Protein AF-X6HHP4-F1 (afdb_monomer_lite)

Sequence (96 aa):
MGKHFRDEEIEEFLKAYVARFPDAVERMEHVMLNPFDDNDELMSQNFREIYQVAQSMEFFAAYAAHEPSAIHDLVRDVARRVSDGLGPMGSRKIKS

Secondary structure (DSSP, 8-state):
----S-HHHHHHHHHHHHHH-TTHHHHHHHHHH-TTS--HHHHHHHHHHHHHHHTT-HHHHHHHTT-TTHHHHHHHHHHHHHHHHT--GGG-----

Foldseek 3Di:
DDQDDDPVLLVVLVVQLCVVPVCLLVLLVVCVVCVVDPCVVSVVVNLVSSVVSLVVDPVLVVVVVPDVCSSVSSVVNNSVVSVVVVPPPPPDDDPD

Radius of gyration: 14.03 Å; chains: 1; bounding box: 32×24×39 Å

Structure (mmCIF, N/CA/C/O backbone):
data_AF-X6HHP4-F1
#
_entry.id   AF-X6HHP4-F1
#
loop_
_atom_site.group_PDB
_atom_site.id
_atom_site.type_symbol
_atom_site.label_atom_id
_atom_site.label_alt_id
_atom_site.label_comp_id
_atom_site.label_asym_id
_atom_site.label_entity_id
_atom_site.label_seq_id
_atom_site.pdbx_PDB_ins_code
_atom_site.Cartn_x
_atom_site.Cartn_y
_atom_site.Cartn_z
_atom_site.occupancy
_atom_site.B_iso_or_equiv
_atom_site.auth_seq_id
_atom_site.auth_comp_id
_atom_site.auth_asym_id
_atom_site.auth_atom_id
_atom_site.pdbx_PDB_model_num
ATOM 1 N N . MET A 1 1 ? -16.421 -6.790 -9.234 1.00 54.84 1 MET A N 1
ATOM 2 C CA . MET A 1 1 ? -16.268 -6.732 -7.763 1.00 54.84 1 MET A CA 1
ATOM 3 C C . MET A 1 1 ? -16.130 -5.273 -7.374 1.00 54.84 1 MET A C 1
ATOM 5 O O . MET A 1 1 ? -15.492 -4.542 -8.121 1.00 54.84 1 MET A O 1
ATOM 9 N N . GLY A 1 2 ? -16.828 -4.845 -6.320 1.00 75.75 2 GLY A N 1
ATOM 10 C CA . GLY A 1 2 ? -16.926 -3.438 -5.922 1.00 75.75 2 GLY A CA 1
ATOM 11 C C . GLY A 1 2 ? -15.658 -2.900 -5.259 1.00 75.75 2 GLY A C 1
ATOM 12 O O . GLY A 1 2 ? -14.752 -3.659 -4.926 1.00 75.75 2 GLY A O 1
ATOM 13 N N . LYS A 1 3 ? -15.624 -1.578 -5.108 1.00 84.06 3 LYS A N 1
ATOM 14 C CA . LYS A 1 3 ? -14.661 -0.816 -4.308 1.00 84.06 3 LYS A CA 1
ATOM 15 C C . LYS A 1 3 ? -15.090 -0.860 -2.834 1.00 84.06 3 LYS A C 1
ATOM 17 O O . LYS A 1 3 ? -16.282 -0.704 -2.579 1.00 84.06 3 LYS A O 1
ATOM 22 N N . HIS A 1 4 ? -14.156 -1.072 -1.907 1.00 94.69 4 HIS A N 1
ATOM 23 C CA . HIS A 1 4 ? -14.430 -1.269 -0.473 1.00 94.69 4 HIS A CA 1
ATOM 24 C C . HIS A 1 4 ? -14.135 -0.001 0.336 1.00 94.69 4 HIS A C 1
ATOM 26 O O . HIS A 1 4 ? -14.906 0.355 1.221 1.00 94.69 4 HIS A O 1
ATOM 32 N N . PHE A 1 5 ? -13.068 0.717 -0.020 1.00 95.62 5 PHE A N 1
ATOM 33 C CA . PHE A 1 5 ? -12.664 1.974 0.618 1.00 95.62 5 PHE A CA 1
ATOM 34 C C . PHE A 1 5 ? -12.965 3.184 -0.273 1.00 95.62 5 PHE A C 1
ATOM 36 O O . PHE A 1 5 ? -13.082 3.069 -1.495 1.00 95.62 5 PHE A O 1
ATOM 43 N N . ARG A 1 6 ? -13.086 4.377 0.311 1.00 96.12 6 ARG A N 1
ATOM 44 C CA . ARG A 1 6 ? -13.249 5.641 -0.430 1.00 96.12 6 ARG A CA 1
ATOM 45 C C . ARG A 1 6 ? -11.949 6.030 -1.141 1.00 96.12 6 ARG A C 1
ATOM 47 O O . ARG A 1 6 ? -10.880 5.539 -0.796 1.00 96.12 6 ARG A O 1
ATOM 54 N N . ASP A 1 7 ? -12.026 6.886 -2.167 1.00 93.75 7 ASP A N 1
ATOM 55 C CA . ASP A 1 7 ? -10.808 7.260 -2.920 1.00 93.75 7 ASP A CA 1
ATOM 56 C C . ASP A 1 7 ? -9.853 8.036 -2.016 1.00 93.75 7 ASP A C 1
ATOM 58 O O . ASP A 1 7 ? -8.653 7.786 -2.029 1.00 93.75 7 ASP A O 1
ATOM 62 N N . GLU A 1 8 ? -10.401 8.896 -1.162 1.00 95.62 8 GLU A N 1
ATOM 63 C CA . GLU A 1 8 ? -9.649 9.694 -0.202 1.00 95.62 8 GLU A CA 1
ATOM 64 C C . GLU A 1 8 ? -8.915 8.817 0.822 1.00 95.62 8 GLU A C 1
ATOM 66 O O . GLU A 1 8 ? -7.773 9.111 1.162 1.00 9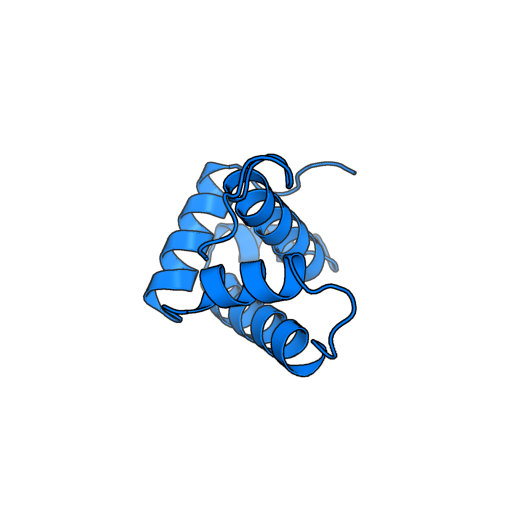5.62 8 GLU A O 1
ATOM 71 N N . GLU A 1 9 ? -9.526 7.713 1.266 1.00 97.19 9 GLU A N 1
ATOM 72 C CA . GLU A 1 9 ? -8.911 6.753 2.198 1.00 97.19 9 GLU A CA 1
ATOM 73 C C . GLU A 1 9 ? -7.751 6.002 1.542 1.00 97.19 9 GLU A C 1
ATOM 75 O O . GLU A 1 9 ? -6.695 5.827 2.148 1.00 97.19 9 GLU A O 1
ATOM 80 N N . ILE A 1 10 ? -7.914 5.602 0.278 1.00 97.06 10 ILE A N 1
ATOM 81 C CA . ILE A 1 10 ? -6.839 4.962 -0.486 1.00 97.06 10 ILE A CA 1
ATOM 82 C C . ILE A 1 10 ? -5.709 5.953 -0.789 1.00 97.06 10 ILE A C 1
ATOM 84 O O . ILE A 1 10 ? -4.538 5.579 -0.747 1.00 97.06 10 ILE A O 1
ATOM 88 N N . GLU A 1 11 ? -6.017 7.219 -1.063 1.00 95.00 11 GLU A N 1
ATOM 89 C CA . GLU A 1 11 ? -4.998 8.253 -1.260 1.00 95.00 11 GLU A CA 1
ATOM 90 C C . GLU A 1 11 ? -4.245 8.589 0.028 1.00 95.00 11 GLU A C 1
ATOM 92 O O . GLU A 1 11 ? -3.026 8.769 -0.002 1.00 95.00 11 GLU A O 1
ATOM 97 N N . GLU A 1 12 ? -4.943 8.658 1.161 1.00 96.88 12 GLU A N 1
ATOM 98 C CA . GLU A 1 12 ? -4.328 8.813 2.477 1.00 96.88 12 GLU A CA 1
ATOM 99 C C . GLU A 1 12 ? -3.415 7.625 2.796 1.00 96.88 12 GLU A C 1
ATOM 101 O O . GLU A 1 12 ? -2.254 7.818 3.171 1.00 96.88 12 GLU A O 1
ATOM 106 N N . PHE A 1 13 ? -3.899 6.403 2.555 1.00 97.88 13 PHE A N 1
ATOM 107 C CA . PHE A 1 13 ? -3.114 5.184 2.706 1.00 97.88 13 PHE A CA 1
ATOM 108 C C . PHE A 1 13 ? -1.849 5.214 1.852 1.00 97.88 13 PHE A C 1
ATOM 110 O O . PHE A 1 13 ? -0.758 4.995 2.368 1.00 97.88 13 PHE A O 1
ATOM 117 N N . LEU A 1 14 ? -1.964 5.515 0.555 1.00 96.12 14 LEU A N 1
ATOM 118 C CA . LEU A 1 14 ? -0.825 5.547 -0.364 1.00 96.12 14 LEU A CA 1
ATOM 119 C C . LEU A 1 14 ? 0.217 6.594 0.048 1.00 96.12 14 LEU A C 1
ATOM 121 O O . LEU A 1 14 ? 1.413 6.322 -0.033 1.00 96.12 14 LEU A O 1
ATOM 125 N N . LYS A 1 15 ? -0.212 7.763 0.543 1.00 96.25 15 LYS A N 1
ATOM 126 C CA . LYS A 1 15 ? 0.705 8.776 1.091 1.00 96.25 15 LYS A CA 1
ATOM 127 C C . LYS A 1 15 ? 1.476 8.239 2.294 1.00 96.25 15 LYS A C 1
ATOM 129 O O . LYS A 1 15 ? 2.696 8.381 2.337 1.00 96.25 15 LYS A O 1
ATOM 134 N N . ALA A 1 16 ? 0.788 7.606 3.245 1.00 97.38 16 ALA A N 1
ATOM 135 C CA . ALA A 1 16 ? 1.432 6.985 4.402 1.00 97.38 16 ALA A CA 1
ATOM 136 C C . ALA A 1 16 ? 2.355 5.830 3.985 1.00 97.38 16 ALA A C 1
ATOM 138 O O . ALA A 1 16 ? 3.445 5.669 4.540 1.00 97.38 16 ALA A O 1
ATOM 139 N N . TYR A 1 17 ? 1.944 5.061 2.975 1.00 97.19 17 TYR A N 1
ATOM 140 C CA . TYR A 1 17 ? 2.693 3.920 2.481 1.00 97.19 17 TYR A CA 1
ATOM 141 C C . TYR A 1 17 ? 4.022 4.360 1.856 1.00 97.19 17 TYR A C 1
ATOM 143 O O . TYR A 1 17 ? 5.076 3.906 2.298 1.00 97.19 17 TYR A O 1
ATOM 151 N N . VAL A 1 18 ? 3.994 5.324 0.932 1.00 96.19 18 VAL A N 1
ATOM 152 C CA . VAL A 1 18 ? 5.203 5.871 0.290 1.00 96.19 18 VAL A CA 1
ATOM 153 C C . VAL A 1 18 ? 6.086 6.629 1.280 1.00 96.19 18 VAL A C 1
ATOM 155 O O . VAL A 1 18 ? 7.309 6.548 1.198 1.00 96.19 18 VAL A O 1
ATOM 158 N N . ALA A 1 19 ? 5.501 7.334 2.254 1.00 96.44 19 ALA A N 1
ATOM 159 C CA . ALA A 1 19 ? 6.284 8.019 3.282 1.00 96.44 19 ALA A CA 1
ATOM 160 C C . ALA A 1 19 ? 7.140 7.048 4.114 1.00 96.44 19 ALA A C 1
ATOM 162 O O . ALA A 1 19 ? 8.230 7.411 4.555 1.00 96.44 19 ALA A O 1
ATOM 163 N N . ARG A 1 20 ? 6.654 5.818 4.328 1.00 97.44 20 ARG A N 1
ATOM 164 C CA . ARG A 1 20 ? 7.368 4.779 5.079 1.00 97.44 20 ARG A CA 1
ATOM 165 C C . ARG A 1 20 ? 8.249 3.894 4.193 1.00 97.44 20 ARG A C 1
ATOM 167 O O . ARG A 1 20 ? 9.317 3.483 4.639 1.00 97.44 20 ARG A O 1
ATOM 174 N N . PHE A 1 21 ? 7.812 3.620 2.968 1.00 96.94 21 PHE A N 1
ATOM 175 C CA . PHE A 1 21 ? 8.477 2.753 1.996 1.00 96.94 21 PHE A CA 1
ATOM 176 C C . PHE A 1 21 ? 8.529 3.468 0.635 1.00 96.94 21 PHE A C 1
ATOM 178 O O . PHE A 1 21 ? 7.612 3.321 -0.177 1.00 96.94 21 PHE A O 1
ATOM 185 N N . PRO A 1 22 ? 9.571 4.284 0.382 1.00 94.50 22 PRO A N 1
ATOM 186 C CA . PRO A 1 22 ? 9.623 5.156 -0.794 1.00 94.50 22 PRO A CA 1
ATOM 187 C C . PRO A 1 22 ? 9.549 4.436 -2.148 1.00 94.50 22 PRO A C 1
ATOM 189 O O . PRO A 1 22 ? 9.104 5.035 -3.122 1.00 94.50 22 PRO A O 1
ATOM 192 N N . ASP A 1 23 ? 9.951 3.166 -2.214 1.00 94.31 23 ASP A N 1
ATOM 193 C CA . ASP A 1 23 ? 9.949 2.327 -3.419 1.00 94.31 23 ASP A CA 1
ATOM 194 C C . ASP A 1 23 ? 8.643 1.532 -3.618 1.00 94.31 23 ASP A C 1
ATOM 196 O O . ASP A 1 23 ? 8.502 0.806 -4.601 1.00 94.31 23 ASP A O 1
ATOM 200 N N . ALA A 1 24 ? 7.675 1.645 -2.701 1.00 94.12 24 ALA A N 1
ATOM 201 C CA . ALA A 1 24 ? 6.502 0.774 -2.671 1.00 94.12 24 ALA A CA 1
ATOM 202 C C . ALA A 1 24 ? 5.670 0.807 -3.959 1.00 94.12 24 ALA A C 1
ATOM 204 O O . ALA A 1 24 ? 5.291 -0.243 -4.477 1.00 94.12 24 ALA A O 1
ATOM 205 N N . VAL A 1 25 ? 5.401 2.003 -4.493 1.00 92.38 25 VAL A N 1
ATOM 206 C CA . VAL A 1 25 ? 4.605 2.146 -5.722 1.00 92.38 25 VAL A CA 1
ATOM 207 C C . VAL A 1 25 ? 5.369 1.589 -6.918 1.00 92.38 25 VAL A C 1
ATOM 209 O O . VAL A 1 25 ? 4.818 0.762 -7.634 1.00 92.38 25 VAL A O 1
ATOM 212 N N . GLU A 1 26 ? 6.646 1.940 -7.087 1.00 92.38 26 GLU A N 1
ATOM 213 C CA . GLU A 1 26 ? 7.477 1.426 -8.187 1.00 92.38 26 GLU A CA 1
ATOM 214 C C . GLU A 1 26 ? 7.575 -0.106 -8.160 1.00 92.38 26 GLU A C 1
ATOM 216 O O . GLU A 1 26 ? 7.476 -0.765 -9.196 1.00 92.38 26 GLU A O 1
ATOM 221 N N . ARG A 1 27 ? 7.695 -0.699 -6.967 1.00 94.94 27 ARG A N 1
ATOM 222 C CA . ARG A 1 27 ? 7.708 -2.154 -6.790 1.00 94.94 27 ARG A CA 1
ATOM 223 C C . ARG A 1 27 ? 6.357 -2.791 -7.118 1.00 94.94 27 ARG A C 1
ATOM 225 O O . ARG A 1 27 ? 6.320 -3.843 -7.752 1.00 94.94 27 ARG A O 1
ATOM 232 N N . MET A 1 28 ? 5.240 -2.179 -6.720 1.00 94.75 28 MET A N 1
ATOM 233 C CA . MET A 1 28 ? 3.903 -2.648 -7.110 1.00 94.75 28 MET A CA 1
ATOM 234 C C . MET A 1 28 ? 3.704 -2.571 -8.626 1.00 94.75 28 MET A C 1
ATOM 236 O O . MET A 1 28 ? 3.219 -3.528 -9.227 1.00 94.75 28 MET A O 1
ATOM 240 N N . GLU A 1 29 ? 4.124 -1.473 -9.249 1.00 93.75 29 GLU A N 1
ATOM 241 C CA . GLU A 1 29 ? 4.094 -1.309 -10.700 1.00 93.75 29 GLU A CA 1
ATOM 242 C C . GLU A 1 29 ? 4.954 -2.368 -11.397 1.00 93.75 29 GLU A C 1
ATOM 244 O O . GLU A 1 29 ? 4.504 -2.965 -12.372 1.00 93.75 29 GLU A O 1
ATOM 249 N N . HIS A 1 30 ? 6.152 -2.661 -10.882 1.00 93.31 30 HIS A N 1
ATOM 250 C CA . HIS A 1 30 ? 7.021 -3.709 -11.416 1.00 93.31 30 HIS A CA 1
ATOM 251 C C . HIS A 1 30 ? 6.326 -5.076 -11.441 1.00 93.31 30 HIS A C 1
ATOM 253 O O . HIS A 1 30 ? 6.294 -5.717 -12.492 1.00 93.31 30 HIS A O 1
ATOM 259 N N . VAL A 1 31 ? 5.711 -5.487 -10.327 1.00 93.62 31 VAL A N 1
ATOM 260 C CA . VAL A 1 31 ? 4.956 -6.750 -10.245 1.00 93.62 31 VAL A CA 1
ATOM 261 C C . VAL A 1 31 ? 3.785 -6.758 -11.235 1.00 93.62 31 VAL A C 1
ATOM 263 O O . VAL A 1 31 ? 3.561 -7.746 -11.929 1.00 93.62 31 VAL A O 1
ATOM 266 N N . MET A 1 32 ? 3.049 -5.646 -11.346 1.00 91.88 32 MET A N 1
ATOM 267 C CA . MET A 1 32 ? 1.923 -5.526 -12.285 1.00 91.88 32 MET A CA 1
ATOM 268 C C . MET A 1 32 ? 2.355 -5.605 -13.753 1.00 91.88 32 MET A C 1
ATOM 270 O O . MET A 1 32 ? 1.563 -6.001 -14.608 1.00 91.88 32 MET A O 1
ATOM 274 N N . LEU A 1 33 ? 3.587 -5.195 -14.057 1.00 91.50 33 LEU A N 1
ATOM 275 C CA . LEU A 1 33 ? 4.103 -5.122 -15.420 1.00 91.50 33 LEU A CA 1
ATOM 276 C C . LEU A 1 33 ? 4.828 -6.364 -15.887 1.00 91.50 33 LEU A C 1
ATOM 278 O O . LEU A 1 33 ? 4.879 -6.600 -17.093 1.00 91.50 33 LEU A O 1
ATOM 282 N N . ASN A 1 34 ? 5.331 -7.160 -14.953 1.00 92.50 34 ASN A N 1
ATOM 283 C CA . ASN A 1 34 ? 6.054 -8.384 -15.246 1.00 92.50 34 ASN A CA 1
ATOM 284 C C . ASN A 1 34 ? 5.341 -9.588 -14.608 1.00 92.50 34 ASN A C 1
ATOM 286 O O . ASN A 1 34 ? 5.938 -10.295 -13.804 1.00 92.50 34 ASN A O 1
ATOM 290 N N . PRO A 1 35 ? 4.063 -9.862 -14.948 1.00 89.62 35 PRO A N 1
ATOM 291 C CA . PRO A 1 35 ? 3.257 -10.881 -14.265 1.00 89.62 35 PRO A CA 1
ATOM 292 C C . PRO A 1 35 ? 3.746 -12.324 -14.479 1.00 89.62 35 PRO A C 1
ATOM 294 O O . PRO A 1 35 ? 3.239 -13.234 -13.830 1.00 89.62 35 PRO A O 1
ATOM 297 N N . PHE A 1 36 ? 4.678 -12.545 -15.411 1.00 91.88 36 PHE A N 1
ATOM 298 C CA . PHE A 1 36 ? 5.275 -13.854 -15.688 1.00 91.88 36 PHE A CA 1
ATOM 299 C C . PHE A 1 36 ? 6.619 -14.071 -14.978 1.00 91.88 36 PHE A C 1
ATOM 301 O O . PHE A 1 36 ? 7.157 -15.176 -15.054 1.00 91.88 36 PHE A O 1
ATOM 308 N N . ASP A 1 37 ? 7.149 -13.046 -14.305 1.00 93.44 37 ASP A N 1
ATOM 309 C CA . ASP A 1 37 ? 8.365 -13.159 -13.502 1.00 93.44 37 ASP A CA 1
ATOM 310 C C . ASP A 1 37 ? 8.049 -13.788 -12.136 1.00 93.44 37 ASP A C 1
ATOM 312 O O . ASP A 1 37 ? 6.910 -13.745 -11.655 1.00 93.44 37 ASP A O 1
ATOM 316 N N . ASP A 1 38 ? 9.074 -14.348 -11.491 1.00 94.62 38 ASP A N 1
ATOM 317 C CA . ASP A 1 38 ? 8.980 -14.815 -10.108 1.00 94.62 38 ASP A CA 1
ATOM 318 C C . ASP A 1 38 ? 8.912 -13.609 -9.159 1.00 94.62 38 ASP A C 1
ATOM 320 O O . ASP A 1 38 ? 9.921 -13.012 -8.780 1.00 94.62 38 ASP A O 1
ATOM 324 N N . ASN A 1 39 ? 7.682 -13.213 -8.833 1.00 95.38 39 ASN A N 1
ATOM 325 C CA . ASN A 1 39 ? 7.380 -12.046 -8.010 1.00 95.38 39 ASN A CA 1
ATOM 326 C C . ASN A 1 39 ? 6.951 -12.418 -6.584 1.00 95.38 39 ASN A C 1
ATOM 328 O O . ASN A 1 39 ? 6.487 -11.540 -5.852 1.00 95.38 39 ASN A O 1
ATOM 332 N N . ASP A 1 40 ? 7.061 -13.683 -6.169 1.00 95.31 40 ASP A N 1
ATOM 333 C CA . ASP A 1 40 ? 6.478 -14.164 -4.908 1.00 95.31 40 ASP A CA 1
ATOM 334 C C . ASP A 1 40 ? 7.012 -13.397 -3.689 1.00 95.31 40 ASP A C 1
ATOM 336 O O . ASP A 1 40 ? 6.248 -13.004 -2.796 1.00 95.31 40 ASP A O 1
ATOM 340 N N . GLU A 1 41 ? 8.312 -13.099 -3.675 1.00 96.75 41 GLU A N 1
ATOM 341 C CA . GLU A 1 41 ? 8.940 -12.309 -2.614 1.00 96.75 41 GLU A CA 1
ATOM 342 C C . GLU A 1 41 ? 8.458 -10.852 -2.615 1.00 96.75 41 GLU A C 1
ATOM 344 O O . GLU A 1 41 ? 8.129 -10.315 -1.554 1.00 96.75 41 GLU A O 1
ATOM 349 N N . LEU A 1 42 ? 8.345 -10.226 -3.792 1.00 96.12 42 LEU A N 1
ATOM 350 C CA . LEU A 1 42 ? 7.894 -8.838 -3.935 1.00 96.12 42 LEU A CA 1
ATOM 351 C C . LEU A 1 42 ? 6.412 -8.688 -3.570 1.00 96.12 42 LEU A C 1
ATOM 353 O O . LEU A 1 42 ? 6.034 -7.744 -2.874 1.00 96.12 42 LEU A O 1
ATOM 357 N N . MET A 1 43 ? 5.567 -9.637 -3.979 1.00 94.88 43 MET A N 1
ATOM 358 C CA . MET A 1 43 ? 4.160 -9.700 -3.579 1.00 94.88 43 MET A CA 1
ATOM 359 C C . MET A 1 43 ? 4.023 -9.881 -2.066 1.00 94.88 43 MET A C 1
ATOM 361 O O . MET A 1 43 ? 3.249 -9.167 -1.423 1.00 94.88 43 MET A O 1
ATOM 365 N N . SER A 1 44 ? 4.816 -10.780 -1.479 1.00 96.50 44 SER A N 1
ATOM 366 C CA . SER A 1 44 ? 4.840 -11.009 -0.030 1.00 96.50 44 SER A CA 1
ATOM 367 C C . SER A 1 44 ? 5.341 -9.782 0.735 1.00 96.50 44 SER A C 1
ATOM 369 O O . SER A 1 44 ? 4.852 -9.475 1.825 1.00 96.50 44 SER A O 1
ATOM 371 N N . GLN A 1 45 ? 6.311 -9.055 0.179 1.00 97.69 45 GLN A N 1
ATOM 372 C CA . GLN A 1 45 ? 6.787 -7.791 0.726 1.00 97.69 45 GLN A CA 1
ATOM 373 C C . GLN A 1 45 ? 5.683 -6.730 0.695 1.00 97.69 45 GLN A C 1
ATOM 375 O O . GLN A 1 45 ? 5.349 -6.194 1.751 1.00 97.69 45 GLN A O 1
ATOM 380 N N . ASN A 1 46 ? 5.059 -6.500 -0.465 1.00 96.75 46 ASN A N 1
ATOM 381 C CA . ASN A 1 46 ? 3.942 -5.563 -0.614 1.00 96.75 46 ASN A CA 1
ATOM 382 C C . ASN A 1 46 ? 2.824 -5.861 0.388 1.00 96.75 46 ASN A C 1
ATOM 384 O O . ASN A 1 46 ? 2.371 -4.966 1.094 1.00 96.75 46 ASN A O 1
AT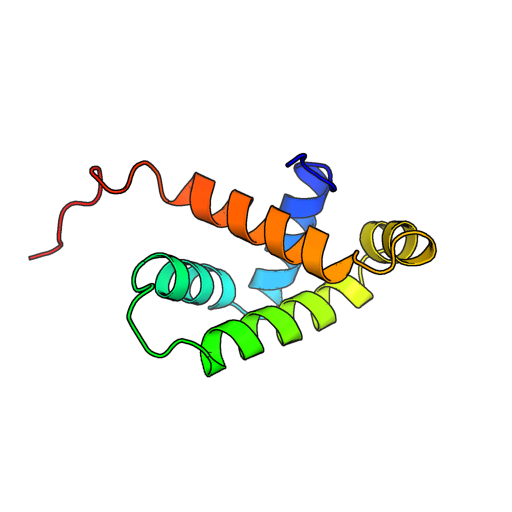OM 388 N N . PHE A 1 47 ? 2.421 -7.126 0.517 1.00 96.88 47 PHE A N 1
ATOM 389 C CA . PHE A 1 47 ? 1.377 -7.522 1.458 1.00 96.88 47 PHE A CA 1
ATOM 390 C C . PHE A 1 47 ? 1.744 -7.196 2.914 1.00 96.88 47 PHE A C 1
ATOM 392 O O . PHE A 1 47 ? 0.945 -6.598 3.639 1.00 96.88 47 PHE A O 1
ATOM 399 N N . ARG A 1 48 ? 2.958 -7.561 3.353 1.00 97.31 48 ARG A N 1
ATOM 400 C CA . ARG A 1 48 ? 3.418 -7.305 4.729 1.00 97.31 48 ARG A CA 1
ATOM 401 C C . ARG A 1 48 ? 3.486 -5.817 5.037 1.00 97.31 48 ARG A C 1
ATOM 403 O O . ARG A 1 48 ? 3.058 -5.403 6.110 1.00 97.31 48 ARG A O 1
ATOM 410 N N . GLU A 1 49 ? 4.023 -5.021 4.123 1.00 98.00 49 GLU A N 1
ATOM 411 C CA . GLU A 1 49 ? 4.148 -3.580 4.325 1.00 98.00 49 GLU A CA 1
ATOM 412 C C . GLU A 1 49 ? 2.788 -2.876 4.297 1.00 98.00 49 GLU A C 1
ATOM 414 O O . GLU A 1 49 ? 2.530 -2.034 5.160 1.00 98.00 49 GLU A O 1
ATOM 419 N N . ILE A 1 50 ? 1.889 -3.271 3.384 1.00 97.75 50 ILE A N 1
ATOM 420 C CA . ILE A 1 50 ? 0.512 -2.765 3.357 1.00 97.75 50 ILE A CA 1
ATOM 421 C C . ILE A 1 50 ? -0.159 -3.027 4.702 1.00 97.75 50 ILE A C 1
ATOM 423 O O . ILE A 1 50 ? -0.726 -2.112 5.295 1.00 97.75 50 ILE A O 1
ATOM 427 N N . TYR A 1 51 ? -0.039 -4.250 5.224 1.00 96.38 51 TYR A N 1
ATOM 428 C CA . TYR A 1 51 ? -0.599 -4.607 6.523 1.00 96.38 51 TYR A CA 1
ATOM 429 C C . TYR A 1 51 ? -0.009 -3.765 7.666 1.00 96.38 51 TYR A C 1
ATOM 431 O O . TYR A 1 51 ? -0.754 -3.266 8.507 1.00 96.38 51 TYR A O 1
ATOM 439 N N . GLN A 1 52 ? 1.309 -3.540 7.676 1.00 97.00 52 GLN A N 1
ATOM 440 C CA . GLN A 1 52 ? 1.972 -2.712 8.693 1.00 97.00 52 GLN A CA 1
ATOM 441 C C . GLN A 1 52 ? 1.492 -1.258 8.699 1.00 97.00 52 GLN A C 1
ATOM 443 O O . GLN A 1 52 ? 1.385 -0.657 9.767 1.00 97.00 52 GLN A O 1
ATOM 448 N N . VAL A 1 53 ? 1.243 -0.673 7.526 1.00 97.88 53 VAL A N 1
ATOM 449 C CA . VAL A 1 53 ? 0.724 0.698 7.422 1.00 97.88 53 VAL A CA 1
ATOM 450 C C . VAL A 1 53 ? -0.752 0.728 7.814 1.00 97.88 53 VAL A C 1
ATOM 452 O O . VAL A 1 53 ? -1.143 1.531 8.661 1.00 97.88 53 VAL A O 1
ATOM 455 N N . ALA A 1 54 ? -1.550 -0.198 7.279 1.00 97.19 54 ALA A N 1
ATOM 456 C CA . ALA A 1 54 ? -2.992 -0.279 7.494 1.00 97.19 54 ALA A CA 1
ATOM 457 C C . ALA A 1 54 ? -3.372 -0.390 8.978 1.00 97.19 54 ALA A C 1
ATOM 459 O O . ALA A 1 54 ? -4.314 0.262 9.419 1.00 97.19 54 ALA A O 1
ATOM 460 N N . GLN A 1 55 ? -2.603 -1.142 9.774 1.00 94.94 55 GLN A N 1
ATOM 461 C CA . GLN A 1 55 ? -2.825 -1.279 11.220 1.00 94.94 55 GLN A CA 1
ATOM 462 C C . GLN A 1 55 ? -2.799 0.046 11.996 1.00 94.94 55 GLN A C 1
ATOM 464 O O . GLN A 1 55 ? -3.339 0.110 13.097 1.00 94.94 55 GLN A O 1
ATOM 469 N N . SER A 1 56 ? -2.171 1.090 11.450 1.00 95.00 56 SER A N 1
ATOM 470 C CA . SER A 1 56 ? -2.107 2.411 12.084 1.00 95.00 56 SER A CA 1
ATOM 471 C C . SER A 1 56 ? -3.229 3.362 11.656 1.00 95.00 56 SER A C 1
ATOM 473 O O . SER A 1 56 ? -3.303 4.473 12.172 1.00 95.00 56 SER A O 1
ATOM 475 N N . MET A 1 57 ? -4.099 2.947 10.730 1.00 97.00 57 MET A N 1
ATOM 476 C CA . MET A 1 57 ? -5.126 3.810 10.148 1.00 97.00 57 MET A CA 1
ATOM 477 C C . MET A 1 57 ? -6.506 3.514 10.738 1.00 97.00 57 MET A C 1
ATOM 479 O O . MET A 1 57 ? -6.997 2.386 10.673 1.00 97.00 57 MET A O 1
ATOM 483 N N . GLU A 1 58 ? -7.162 4.544 11.279 1.00 96.81 58 GLU A N 1
ATOM 484 C CA . GLU A 1 58 ? -8.457 4.401 11.958 1.00 96.81 58 GLU A CA 1
ATOM 485 C C . GLU A 1 58 ? -9.550 3.843 11.037 1.00 96.81 58 GLU A C 1
ATOM 487 O O . GLU A 1 58 ? -10.308 2.966 11.452 1.00 96.81 58 GLU A O 1
ATOM 492 N N . PHE A 1 59 ? -9.604 4.285 9.773 1.00 96.44 59 PHE A N 1
ATOM 493 C CA . PHE A 1 59 ? -10.600 3.787 8.817 1.00 96.44 59 PHE A CA 1
ATOM 494 C C . PHE A 1 59 ? -10.439 2.283 8.555 1.00 96.44 59 PHE A C 1
ATOM 496 O O . PHE A 1 59 ? -11.427 1.559 8.436 1.00 96.44 59 PHE A O 1
ATOM 503 N N . PHE A 1 60 ? -9.196 1.791 8.508 1.00 97.25 60 PHE A N 1
ATOM 504 C CA . PHE A 1 60 ? -8.928 0.377 8.287 1.00 97.25 60 PHE A CA 1
ATOM 505 C C . PHE A 1 60 ? -9.277 -0.437 9.529 1.00 97.25 60 PHE A C 1
ATOM 507 O O . PHE A 1 60 ? -9.927 -1.470 9.407 1.00 97.25 60 PHE A O 1
ATOM 514 N N . ALA A 1 61 ? -8.908 0.043 10.720 1.00 95.62 61 ALA A N 1
ATOM 515 C CA . ALA A 1 61 ? -9.262 -0.610 11.978 1.00 95.62 61 ALA A CA 1
ATOM 516 C C . ALA A 1 61 ? -10.787 -0.732 12.153 1.00 95.62 61 ALA A C 1
ATOM 518 O O . ALA A 1 61 ? -11.279 -1.789 12.549 1.00 95.62 61 ALA A O 1
ATOM 519 N N . ALA A 1 62 ? -11.537 0.317 11.801 1.00 95.94 62 ALA A N 1
ATOM 520 C CA . ALA A 1 62 ? -12.997 0.311 11.835 1.00 95.94 62 ALA A CA 1
ATOM 521 C C . ALA A 1 62 ? -13.603 -0.704 10.849 1.00 95.94 62 ALA A C 1
ATOM 523 O O . ALA A 1 62 ? -14.526 -1.432 11.209 1.00 95.94 62 ALA A O 1
ATOM 524 N N . TYR A 1 63 ? -13.070 -0.792 9.627 1.00 96.19 63 TYR A N 1
ATOM 525 C CA . TYR A 1 63 ? -13.530 -1.763 8.630 1.00 96.19 63 TYR A CA 1
ATOM 526 C C . TYR A 1 63 ? -13.177 -3.210 9.024 1.00 96.19 63 TYR A C 1
ATOM 528 O O . TYR A 1 63 ? -14.029 -4.100 9.012 1.00 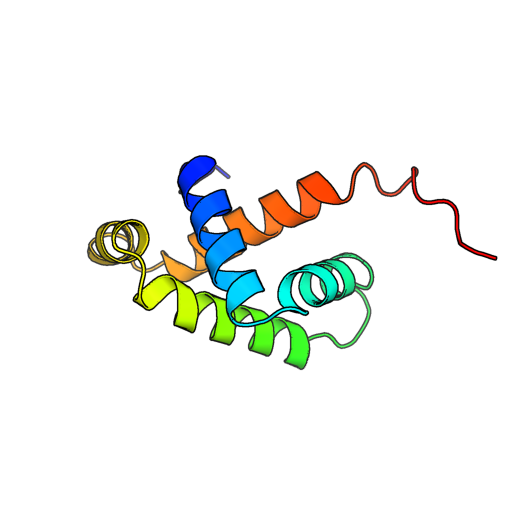96.19 63 TYR A O 1
ATOM 536 N N . ALA A 1 64 ? -11.939 -3.442 9.467 1.00 95.88 64 ALA A N 1
ATOM 537 C CA . ALA A 1 64 ? -11.436 -4.754 9.873 1.00 95.88 64 ALA A CA 1
ATOM 538 C C . ALA A 1 64 ? -12.140 -5.334 11.112 1.00 95.88 64 ALA A C 1
ATOM 540 O O . ALA A 1 64 ? -12.131 -6.548 11.303 1.00 95.88 64 ALA A O 1
ATOM 541 N N . ALA A 1 65 ? -12.785 -4.500 11.936 1.00 95.12 65 ALA A N 1
ATOM 542 C CA . ALA A 1 65 ? -13.588 -4.960 13.071 1.00 95.12 65 ALA A CA 1
ATOM 543 C C . ALA A 1 65 ? -14.807 -5.806 12.652 1.00 95.12 65 ALA A C 1
ATOM 545 O O . ALA A 1 65 ? -15.349 -6.556 13.469 1.00 95.12 65 ALA A O 1
ATOM 546 N N . HIS A 1 66 ? -15.249 -5.680 11.399 1.00 94.56 66 HIS A N 1
ATOM 547 C CA . HIS A 1 66 ? -16.460 -6.325 10.894 1.00 94.56 66 HIS A CA 1
ATOM 548 C C . HIS A 1 66 ? -16.238 -7.152 9.621 1.00 94.56 66 HIS A C 1
ATOM 550 O O . HIS A 1 66 ? -17.094 -7.972 9.297 1.00 94.56 66 HIS A O 1
ATOM 556 N N . GLU A 1 67 ? -15.102 -6.989 8.937 1.00 96.31 67 GLU A N 1
ATOM 557 C CA . GLU A 1 67 ? -14.766 -7.717 7.710 1.00 96.31 67 GLU A CA 1
ATOM 558 C C . GLU A 1 67 ? -13.473 -8.545 7.878 1.00 96.31 67 GLU A C 1
ATOM 560 O O . GLU A 1 67 ? -12.372 -7.985 7.871 1.00 96.31 67 GLU A O 1
ATOM 565 N N . PRO A 1 68 ? -13.564 -9.887 7.988 1.00 92.75 68 PRO A N 1
ATOM 566 C CA . PRO A 1 68 ? -12.394 -10.765 8.091 1.00 92.75 68 PRO A CA 1
ATOM 567 C C . PRO A 1 68 ? -11.421 -10.661 6.907 1.00 92.75 68 PRO A C 1
ATOM 569 O O . PRO A 1 68 ? -10.228 -10.930 7.057 1.00 92.75 68 PRO A O 1
ATOM 572 N N . SER A 1 69 ? -11.909 -10.257 5.733 1.00 94.81 69 SER A N 1
ATOM 573 C CA . SER A 1 69 ? -11.123 -10.123 4.502 1.00 94.81 69 SER A CA 1
ATOM 574 C C . SER A 1 69 ? -10.525 -8.727 4.317 1.00 94.81 69 SER A C 1
ATOM 576 O O . SER A 1 69 ? -9.944 -8.455 3.267 1.00 94.81 69 SER A O 1
ATOM 578 N N . ALA A 1 70 ? -10.608 -7.848 5.324 1.00 96.06 70 ALA A N 1
ATOM 579 C CA . ALA A 1 70 ? -10.304 -6.423 5.191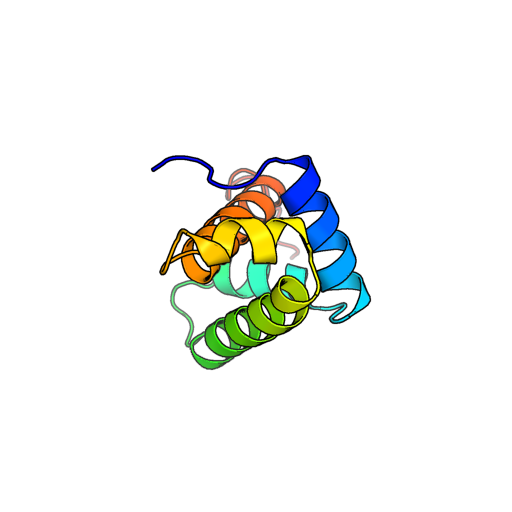 1.00 96.06 70 ALA A CA 1
ATOM 580 C C . ALA A 1 70 ? -8.942 -6.116 4.561 1.00 96.06 70 ALA A C 1
ATOM 582 O O . ALA A 1 70 ? -8.825 -5.223 3.723 1.00 96.06 70 ALA A O 1
ATOM 583 N N . ILE A 1 71 ? -7.905 -6.879 4.918 1.00 96.25 71 ILE A N 1
ATOM 584 C CA . ILE A 1 71 ? -6.577 -6.692 4.327 1.00 96.25 71 ILE A CA 1
ATOM 585 C C . ILE A 1 71 ? -6.545 -7.041 2.833 1.00 96.25 71 ILE A C 1
ATOM 587 O O . ILE A 1 71 ? -5.884 -6.355 2.061 1.00 96.25 71 ILE A O 1
ATOM 591 N N . HIS A 1 72 ? -7.281 -8.065 2.400 1.00 95.62 72 HIS A N 1
ATOM 592 C CA . HIS A 1 72 ? -7.348 -8.452 0.988 1.00 95.62 72 HIS A CA 1
ATOM 593 C C . HIS A 1 72 ? -8.129 -7.414 0.175 1.00 95.62 72 HIS A C 1
ATOM 595 O O . HIS A 1 72 ? -7.739 -7.094 -0.949 1.00 95.62 72 HIS A O 1
ATOM 601 N N . ASP A 1 73 ? -9.189 -6.853 0.757 1.00 96.56 73 ASP A N 1
ATOM 602 C CA . ASP A 1 73 ? -9.958 -5.763 0.157 1.00 96.56 73 ASP A CA 1
ATOM 603 C C . ASP A 1 73 ? -9.107 -4.503 -0.013 1.00 96.56 73 ASP A C 1
ATOM 605 O O . ASP A 1 73 ? -9.109 -3.895 -1.086 1.00 96.56 73 ASP A O 1
ATOM 609 N N . LEU A 1 74 ? -8.310 -4.159 1.006 1.00 97.12 74 LEU A N 1
ATOM 610 C CA . LEU A 1 74 ? -7.393 -3.026 0.946 1.00 97.12 74 LEU A CA 1
ATOM 611 C C . LEU A 1 74 ? -6.324 -3.243 -0.125 1.00 97.12 74 LEU A C 1
ATOM 613 O O . LEU A 1 74 ? -6.129 -2.380 -0.977 1.00 97.12 74 LEU A O 1
ATOM 617 N N . VAL A 1 75 ? -5.666 -4.407 -0.131 1.00 95.88 75 VAL A N 1
ATOM 618 C CA . VAL A 1 75 ? -4.666 -4.758 -1.153 1.00 95.88 75 VAL A CA 1
ATOM 619 C C . VAL A 1 75 ? -5.263 -4.634 -2.556 1.00 95.88 75 VAL A C 1
ATOM 621 O O . VAL A 1 75 ? -4.615 -4.089 -3.449 1.00 95.88 75 VAL A O 1
ATOM 624 N N . ARG A 1 76 ? -6.510 -5.076 -2.755 1.00 95.00 76 ARG A N 1
ATOM 625 C CA . ARG A 1 76 ? -7.206 -4.970 -4.043 1.00 95.00 76 ARG A CA 1
ATOM 626 C C . ARG A 1 76 ? -7.461 -3.519 -4.450 1.00 95.00 76 ARG A C 1
ATOM 628 O O . ARG A 1 76 ? -7.221 -3.173 -5.606 1.00 95.00 76 ARG A O 1
ATOM 635 N N . ASP A 1 77 ? -7.948 -2.680 -3.541 1.00 96.31 77 ASP A N 1
ATOM 636 C CA . ASP A 1 77 ? -8.228 -1.273 -3.846 1.00 96.31 77 ASP A CA 1
ATOM 637 C C . ASP A 1 77 ? -6.948 -0.459 -4.079 1.00 96.31 77 ASP A C 1
ATOM 639 O O . ASP A 1 77 ? -6.902 0.344 -5.013 1.00 96.31 77 ASP A O 1
ATOM 643 N N . VAL A 1 78 ? -5.884 -0.729 -3.320 1.00 95.44 78 VAL A N 1
ATOM 644 C CA . VAL A 1 78 ? -4.552 -0.142 -3.535 1.00 95.44 78 VAL A CA 1
ATOM 645 C C . VAL A 1 78 ? -3.990 -0.572 -4.890 1.00 95.44 78 VAL A C 1
ATOM 647 O O . VAL A 1 78 ? -3.568 0.275 -5.677 1.00 95.44 78 VAL A O 1
ATOM 650 N N . ALA A 1 79 ? -4.034 -1.870 -5.209 1.00 93.50 79 ALA A N 1
ATOM 651 C CA . ALA A 1 79 ? -3.563 -2.389 -6.490 1.00 93.50 79 ALA A CA 1
ATOM 652 C C . ALA A 1 79 ? -4.319 -1.769 -7.673 1.00 93.50 79 ALA A C 1
ATOM 654 O O . ALA A 1 79 ? -3.707 -1.362 -8.659 1.00 93.50 79 ALA A O 1
ATOM 655 N N . ARG A 1 80 ? -5.645 -1.631 -7.558 1.00 92.56 80 ARG A N 1
ATOM 656 C CA . ARG A 1 80 ? -6.468 -0.951 -8.563 1.00 92.56 80 ARG A CA 1
ATOM 657 C C . ARG A 1 80 ? -6.059 0.512 -8.727 1.00 92.56 80 ARG A C 1
ATOM 659 O O . ARG A 1 80 ? -5.845 0.942 -9.853 1.00 92.56 80 ARG A O 1
ATOM 666 N N . ARG A 1 81 ? -5.868 1.254 -7.631 1.00 93.00 81 ARG A N 1
ATOM 667 C CA . ARG A 1 81 ? -5.475 2.673 -7.683 1.00 93.00 81 ARG A CA 1
ATOM 668 C C . ARG A 1 81 ? -4.097 2.895 -8.312 1.00 93.00 81 ARG A C 1
ATOM 670 O O . ARG A 1 81 ? -3.923 3.883 -9.027 1.00 93.00 81 ARG A O 1
ATOM 677 N N . VAL A 1 82 ? -3.137 2.007 -8.046 1.00 91.50 82 VAL A N 1
ATOM 678 C CA . VAL A 1 82 ? -1.812 2.024 -8.693 1.00 91.50 82 VAL A CA 1
ATOM 679 C C . VAL A 1 82 ? -1.950 1.687 -10.179 1.00 91.50 82 VAL A C 1
ATOM 681 O O . VAL A 1 82 ? -1.442 2.421 -11.022 1.00 91.50 82 VAL A O 1
ATOM 684 N N . SER A 1 83 ? -2.724 0.652 -10.521 1.00 90.25 83 SER A N 1
ATOM 685 C CA . SER A 1 83 ? -2.997 0.283 -11.915 1.00 90.25 83 SER A CA 1
ATOM 686 C C . SER A 1 83 ? -3.681 1.401 -12.708 1.00 90.25 83 SER A C 1
ATOM 688 O O . SER A 1 83 ? -3.349 1.601 -13.874 1.00 90.25 83 SER A O 1
ATOM 690 N N . ASP A 1 84 ? -4.608 2.148 -12.106 1.00 87.88 84 ASP A N 1
ATOM 691 C CA . ASP A 1 84 ? -5.270 3.289 -12.753 1.00 87.88 84 ASP A CA 1
ATOM 692 C C . ASP A 1 84 ? -4.257 4.397 -13.113 1.00 87.88 84 ASP A C 1
ATOM 694 O O . ASP A 1 84 ? -4.402 5.074 -14.133 1.00 87.88 84 ASP A O 1
ATOM 698 N N . GLY A 1 85 ? -3.189 4.547 -12.317 1.00 80.25 85 GLY A N 1
ATOM 699 C CA . GLY A 1 85 ? -2.080 5.470 -12.580 1.00 80.25 85 GLY A CA 1
ATOM 700 C C . GLY A 1 85 ? -1.159 5.048 -13.732 1.00 80.25 85 GLY A C 1
ATOM 701 O O . GLY A 1 85 ? -0.490 5.896 -14.321 1.00 80.25 85 GLY A O 1
ATOM 702 N N . LEU A 1 86 ? -1.157 3.765 -14.107 1.00 65.19 86 LEU A N 1
ATOM 703 C CA . LEU A 1 86 ? -0.296 3.219 -15.161 1.00 65.19 86 LEU A CA 1
ATOM 704 C C . LEU A 1 86 ? -0.802 3.484 -16.592 1.00 65.19 86 LEU A C 1
ATOM 706 O O . LEU A 1 86 ? -0.048 3.257 -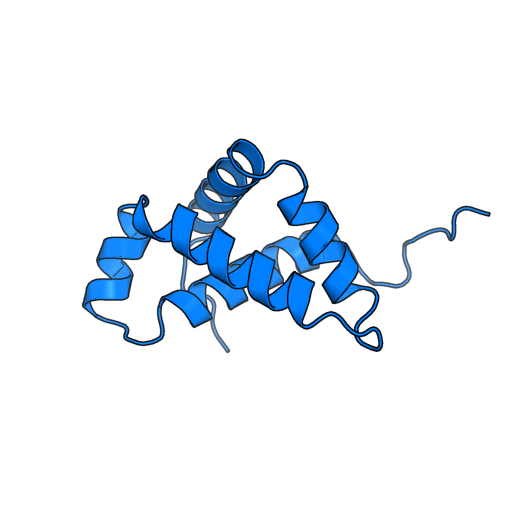17.548 1.00 65.19 86 LEU A O 1
ATOM 710 N N . GLY A 1 87 ? -2.044 3.963 -16.749 1.00 56.94 87 GLY A N 1
ATOM 711 C CA . GLY A 1 87 ? -2.704 4.165 -18.044 1.00 56.94 87 GLY A CA 1
ATOM 712 C C . GLY A 1 87 ? -2.899 2.865 -18.852 1.00 56.94 87 GLY A C 1
ATOM 713 O O . GLY A 1 87 ? -2.519 1.780 -18.408 1.00 56.94 87 GLY A O 1
ATOM 714 N N . PRO A 1 88 ? -3.484 2.923 -20.068 1.00 55.75 88 PRO A N 1
ATOM 715 C CA . PRO A 1 88 ? -3.553 1.756 -20.941 1.00 55.75 88 PRO A CA 1
ATOM 716 C C . PRO A 1 88 ? -2.133 1.300 -21.307 1.00 55.75 88 PRO A C 1
ATOM 718 O O . PRO A 1 88 ? -1.315 2.110 -21.746 1.00 55.75 88 PRO A O 1
ATOM 721 N N . MET A 1 89 ? -1.856 -0.005 -21.193 1.00 49.44 89 MET A N 1
ATOM 722 C CA . MET A 1 89 ? -0.546 -0.625 -21.474 1.00 49.44 89 MET A CA 1
ATOM 723 C C . MET A 1 89 ? 0.084 -0.225 -22.832 1.00 49.44 89 MET A C 1
ATOM 725 O O . MET A 1 89 ? 1.294 -0.335 -22.995 1.00 49.44 89 MET A O 1
ATOM 729 N N . GLY A 1 90 ? -0.695 0.29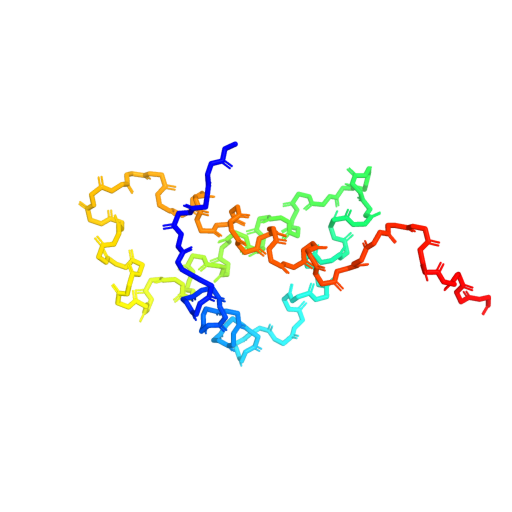2 -23.793 1.00 40.34 90 GLY A N 1
ATOM 730 C CA . GLY A 1 90 ? -0.222 0.766 -25.101 1.00 40.34 90 GLY A CA 1
ATOM 731 C C . GLY A 1 90 ? 0.373 2.184 -25.158 1.00 40.34 90 GLY A C 1
ATOM 732 O O . GLY A 1 90 ? 0.829 2.589 -26.224 1.00 40.34 90 GLY A O 1
ATOM 733 N N . SER A 1 91 ? 0.379 2.963 -24.069 1.00 44.00 91 SER A N 1
ATOM 734 C CA . SER A 1 91 ? 0.864 4.360 -24.092 1.00 44.00 91 SER A CA 1
ATOM 735 C C . SER A 1 91 ? 2.312 4.549 -23.636 1.00 44.00 91 SER A C 1
ATOM 737 O O . SER A 1 91 ? 2.837 5.663 -23.706 1.00 44.00 91 SER A O 1
ATOM 739 N N . ARG A 1 92 ? 3.001 3.490 -23.199 1.00 53.69 92 ARG A N 1
ATOM 740 C CA . ARG A 1 92 ? 4.409 3.603 -22.815 1.00 53.69 92 ARG A CA 1
ATOM 741 C C . ARG A 1 92 ? 5.316 3.455 -24.027 1.00 53.69 92 ARG A C 1
ATOM 743 O O . ARG A 1 92 ? 5.486 2.372 -24.575 1.00 53.69 92 ARG A O 1
ATOM 750 N N . LYS A 1 93 ? 5.939 4.573 -24.419 1.00 40.53 93 LYS A N 1
ATOM 751 C CA . LYS A 1 93 ? 7.144 4.544 -25.250 1.00 40.53 93 LYS A CA 1
ATOM 752 C C . LYS A 1 93 ? 8.173 3.675 -24.535 1.00 40.53 93 LYS A C 1
ATOM 754 O O . LYS A 1 93 ? 8.620 4.025 -23.444 1.00 40.53 93 LYS A O 1
ATOM 759 N N . ILE A 1 94 ? 8.537 2.567 -25.169 1.00 47.78 94 ILE A N 1
ATOM 760 C CA . ILE A 1 94 ? 9.739 1.806 -24.846 1.00 47.78 94 ILE A CA 1
ATOM 761 C C . ILE A 1 94 ? 10.887 2.821 -24.882 1.00 47.78 94 ILE A C 1
ATOM 763 O O . ILE A 1 94 ? 11.139 3.429 -25.927 1.00 47.78 94 ILE A O 1
ATOM 767 N N . LYS A 1 95 ? 11.511 3.098 -23.732 1.00 40.31 95 LYS A N 1
ATOM 768 C CA . LYS A 1 95 ? 12.774 3.837 -23.727 1.00 40.31 95 LYS A CA 1
ATOM 769 C C . LYS A 1 95 ? 13.802 2.910 -24.369 1.00 40.31 95 LYS A C 1
ATOM 771 O O . LYS A 1 95 ? 14.086 1.845 -23.829 1.00 40.31 95 LYS A O 1
ATOM 776 N N . SER A 1 96 ? 14.214 3.304 -25.571 1.00 39.53 96 SER A N 1
ATOM 777 C CA . SER A 1 96 ? 15.310 2.715 -26.335 1.00 39.53 96 SER A CA 1
ATOM 778 C C . SER A 1 96 ? 16.661 3.023 -25.708 1.00 39.53 96 SER A C 1
ATOM 780 O O . SER A 1 96 ? 16.737 3.992 -24.916 1.00 39.53 96 SER A O 1
#

pLDDT: mean 88.97, std 15.71, range [39.53, 98.0]